Protein AF-A0A8H9UYM6-F1 (afdb_monomer_lite)

Organism: Clostridium perfringens (NCBI:txid1502)

Secondary structure (DSSP, 8-state):
-------SS-SS--TT-S--EEEHHHHHHHHHHHHHH-----SS--TTS-TTEETTEETTGGG--HHHHHTBTBTT-B-TTS----B-HHHHHHHH-SSPEEEEGGGSS----

Foldseek 3Di:
DDDQDDQPQCPLVQPVAFWDWDFPVLLVQQLVCCVPVVFQFAQDDPNGGHRQSPPSDRRSVVSDGLVSSPACDDQVRNDPRGSHVNDHSCVVCVVVVVGDGDGINNVSDDHDD

Radius of gyration: 13.92 Å; chains: 1; bounding box: 31×26×34 Å

Structure (mmCIF, N/CA/C/O backbone):
data_AF-A0A8H9UYM6-F1
#
_entry.id   AF-A0A8H9UYM6-F1
#
loop_
_atom_site.group_PDB
_atom_site.id
_atom_site.type_symbol
_atom_site.label_atom_id
_atom_site.label_alt_id
_atom_site.label_comp_id
_atom_site.label_asym_id
_atom_site.label_entity_id
_atom_site.label_seq_id
_atom_site.pdbx_PDB_ins_code
_atom_site.Cartn_x
_atom_site.Cartn_y
_atom_site.Cartn_z
_atom_site.occupancy
_atom_site.B_iso_or_equiv
_atom_site.auth_seq_id
_atom_site.auth_comp_id
_atom_site.auth_asym_id
_atom_site.auth_atom_id
_atom_site.pdbx_PDB_model_num
ATOM 1 N N . MET A 1 1 ? -8.531 -12.738 -15.577 1.00 46.50 1 MET A N 1
ATOM 2 C CA . MET A 1 1 ? -7.833 -12.272 -14.355 1.00 46.50 1 MET A CA 1
ATOM 3 C C . MET A 1 1 ? -6.839 -11.194 -14.750 1.00 46.50 1 MET A C 1
ATOM 5 O O . MET A 1 1 ? -6.152 -11.388 -15.740 1.00 46.50 1 MET A O 1
ATOM 9 N N . ASN A 1 2 ? -6.765 -10.077 -14.022 1.00 68.62 2 ASN A N 1
ATOM 10 C CA . ASN A 1 2 ? -5.723 -9.076 -14.263 1.00 68.62 2 ASN A CA 1
ATOM 11 C C . ASN A 1 2 ? -4.544 -9.408 -13.343 1.00 68.62 2 ASN A C 1
ATOM 13 O O . ASN A 1 2 ? -4.652 -9.289 -12.125 1.00 68.62 2 ASN A O 1
ATOM 17 N N . PHE A 1 3 ? -3.463 -9.913 -13.926 1.00 84.00 3 PHE A N 1
ATOM 18 C CA . PHE A 1 3 ? -2.267 -10.326 -13.202 1.00 84.00 3 PHE A CA 1
ATOM 19 C C . PHE A 1 3 ? -1.455 -9.100 -12.761 1.00 84.00 3 PHE A C 1
ATOM 21 O O . PHE A 1 3 ? -1.137 -8.244 -13.582 1.00 84.00 3 PHE A O 1
ATOM 28 N N . ILE A 1 4 ? -1.105 -9.029 -11.472 1.00 90.12 4 ILE A N 1
ATOM 29 C CA . ILE A 1 4 ? -0.094 -8.095 -10.960 1.00 90.12 4 ILE A CA 1
ATOM 30 C C . ILE A 1 4 ? 1.138 -8.925 -10.575 1.00 90.12 4 ILE A C 1
ATOM 32 O O . ILE A 1 4 ? 1.016 -9.789 -9.697 1.00 90.12 4 ILE A O 1
ATOM 36 N N . PRO A 1 5 ? 2.310 -8.692 -11.194 1.00 89.25 5 PRO A N 1
ATOM 37 C CA . PRO A 1 5 ? 3.533 -9.413 -10.865 1.00 89.25 5 PRO A CA 1
ATOM 38 C C . PRO A 1 5 ? 3.917 -9.264 -9.390 1.00 89.25 5 PRO A C 1
ATOM 40 O O . PRO A 1 5 ? 3.726 -8.212 -8.777 1.00 89.25 5 PRO A O 1
ATOM 43 N N . LYS A 1 6 ? 4.505 -10.315 -8.813 1.00 84.94 6 LYS A N 1
ATOM 44 C CA . LYS A 1 6 ? 5.090 -10.232 -7.470 1.00 84.94 6 LYS A CA 1
ATOM 45 C C . LYS A 1 6 ? 6.410 -9.457 -7.520 1.00 84.94 6 LYS A C 1
ATOM 47 O O . LYS A 1 6 ? 7.254 -9.708 -8.382 1.00 84.94 6 LYS A O 1
ATOM 52 N N . HIS A 1 7 ? 6.613 -8.574 -6.546 1.00 85.94 7 HIS A N 1
ATOM 53 C CA . HIS A 1 7 ? 7.897 -7.922 -6.289 1.00 85.94 7 HIS A CA 1
ATOM 54 C C . HIS A 1 7 ? 8.901 -8.956 -5.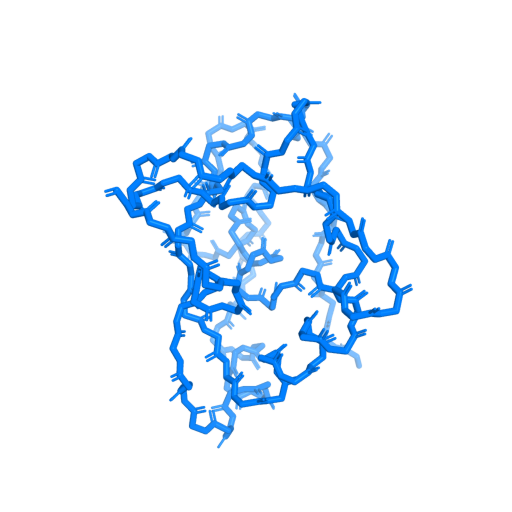773 1.00 85.94 7 HIS A C 1
ATOM 56 O O . HIS A 1 7 ? 8.763 -9.424 -4.646 1.00 85.94 7 HIS A O 1
ATOM 62 N N . LYS A 1 8 ? 9.889 -9.330 -6.590 1.00 82.25 8 LYS A N 1
ATOM 63 C CA . LYS A 1 8 ? 10.915 -10.324 -6.222 1.00 82.25 8 LYS A CA 1
ATOM 64 C C . LYS A 1 8 ? 12.167 -9.684 -5.620 1.00 82.25 8 LYS A C 1
ATOM 66 O O . LYS A 1 8 ? 12.819 -10.295 -4.785 1.00 82.25 8 LYS A O 1
ATOM 71 N N . ASN A 1 9 ? 12.454 -8.435 -5.984 1.00 83.44 9 ASN A N 1
ATOM 72 C CA . ASN A 1 9 ? 13.686 -7.741 -5.598 1.00 83.44 9 ASN A CA 1
ATOM 73 C C . ASN A 1 9 ? 13.481 -6.739 -4.446 1.00 83.44 9 ASN A C 1
ATOM 75 O O . ASN A 1 9 ? 14.404 -6.050 -4.023 1.00 83.44 9 ASN A O 1
ATOM 79 N N . CYS A 1 10 ? 12.255 -6.628 -3.926 1.00 80.00 10 CYS A N 1
ATOM 80 C CA . CYS A 1 10 ? 11.957 -5.784 -2.772 1.00 80.00 10 CYS A CA 1
ATOM 81 C C . CYS A 1 10 ? 12.275 -6.534 -1.468 1.00 80.00 10 CYS A C 1
ATOM 83 O O . CYS A 1 10 ? 11.456 -7.313 -0.985 1.00 80.00 10 CYS A O 1
ATOM 85 N N . LYS A 1 11 ? 13.448 -6.285 -0.876 1.00 81.62 11 LYS A N 1
ATOM 86 C CA . LYS A 1 11 ? 13.840 -6.821 0.441 1.00 81.62 11 LYS A CA 1
ATOM 87 C C . LYS A 1 11 ? 13.343 -5.908 1.566 1.00 81.62 11 LYS A C 1
ATOM 89 O O . LYS A 1 11 ? 14.135 -5.232 2.210 1.00 81.62 11 LYS A O 1
ATOM 94 N N . ASN A 1 12 ? 12.024 -5.813 1.747 1.00 79.69 12 ASN A N 1
ATOM 95 C CA . ASN A 1 12 ? 11.401 -4.944 2.760 1.00 79.69 12 ASN A CA 1
ATOM 96 C C . ASN A 1 12 ? 11.768 -3.444 2.649 1.00 79.69 12 ASN A C 1
ATOM 98 O O . ASN A 1 12 ? 11.665 -2.711 3.631 1.00 79.69 12 ASN A O 1
ATOM 102 N N . CYS A 1 13 ? 12.132 -2.947 1.456 1.00 86.25 13 CYS A N 1
ATOM 103 C CA . CYS A 1 13 ? 12.683 -1.590 1.307 1.00 86.25 13 CYS A CA 1
ATOM 104 C C . CYS A 1 13 ? 11.736 -0.471 1.767 1.00 86.25 13 CYS A C 1
ATOM 106 O O . CYS A 1 13 ? 12.192 0.561 2.235 1.00 86.25 13 CYS A O 1
ATOM 108 N N . GLY A 1 14 ? 10.418 -0.646 1.615 1.00 87.12 14 GLY A N 1
ATOM 109 C CA . GLY A 1 14 ? 9.427 0.357 2.013 1.00 87.12 14 GLY A CA 1
ATOM 110 C C . GLY A 1 14 ? 9.450 1.669 1.217 1.00 87.12 14 GLY A C 1
ATOM 111 O O . GLY A 1 14 ? 8.622 2.525 1.491 1.00 87.12 14 GLY A O 1
ATOM 112 N N . GLY A 1 15 ? 10.315 1.829 0.208 1.00 88.06 15 GLY A N 1
ATOM 113 C CA . GLY A 1 15 ? 10.465 3.096 -0.527 1.00 88.06 15 GLY A CA 1
ATOM 114 C C . GLY A 1 15 ? 9.213 3.569 -1.281 1.00 88.06 15 GLY A C 1
ATOM 115 O O . GLY A 1 15 ? 9.114 4.735 -1.629 1.00 88.06 15 GLY A O 1
ATOM 116 N N . CYS A 1 16 ? 8.237 2.685 -1.515 1.00 88.88 16 CYS A N 1
ATOM 117 C CA . CYS A 1 16 ? 6.930 3.039 -2.083 1.00 88.88 16 CYS A CA 1
ATOM 118 C C . CYS A 1 16 ? 5.799 3.104 -1.035 1.00 88.88 16 CYS A C 1
ATOM 120 O O . CYS A 1 16 ? 4.626 3.190 -1.397 1.00 88.88 16 CYS A O 1
ATOM 122 N N . CYS A 1 17 ? 6.108 2.974 0.259 1.00 90.44 17 CYS A N 1
ATOM 123 C CA . CYS A 1 17 ? 5.125 2.934 1.340 1.00 90.44 17 CYS A CA 1
ATOM 124 C C . CYS A 1 17 ? 4.785 4.341 1.842 1.00 90.44 17 CYS A C 1
ATOM 126 O O . CYS A 1 17 ? 5.202 4.730 2.930 1.00 90.44 17 CYS A O 1
ATOM 128 N N . GLY A 1 18 ? 3.971 5.060 1.075 1.00 91.25 18 GLY A N 1
ATOM 129 C CA . GLY A 1 18 ? 3.413 6.353 1.472 1.00 91.25 18 GLY A CA 1
ATOM 130 C C . GLY A 1 18 ? 1.891 6.338 1.629 1.00 91.25 18 GLY A C 1
ATOM 131 O O . GLY A 1 18 ? 1.260 5.277 1.504 1.00 91.25 18 GLY A O 1
ATOM 132 N N . PRO A 1 19 ? 1.280 7.506 1.887 1.00 91.44 19 PRO A N 1
ATOM 133 C CA . PRO A 1 19 ? -0.155 7.670 1.759 1.00 91.44 19 PRO A CA 1
ATOM 134 C C . PRO A 1 19 ? -0.548 7.419 0.301 1.00 91.44 19 PRO A C 1
ATOM 136 O O . PRO A 1 19 ? -0.003 8.020 -0.621 1.00 91.44 19 PRO A O 1
ATOM 139 N N . VAL A 1 20 ? -1.492 6.507 0.078 1.00 94.56 20 VAL A N 1
ATOM 140 C CA . VAL A 1 20 ? -2.016 6.227 -1.262 1.00 94.56 20 VAL A CA 1
ATOM 141 C C . VAL A 1 20 ? -3.520 6.466 -1.298 1.00 94.56 20 VAL A C 1
ATOM 143 O O . VAL A 1 20 ? -4.197 6.110 -0.327 1.00 94.56 20 VAL A O 1
ATOM 146 N N . PRO A 1 21 ? -4.058 7.017 -2.400 1.00 94.38 21 PRO A N 1
ATOM 147 C CA . PRO A 1 21 ? -5.491 7.053 -2.631 1.00 94.38 21 PRO A CA 1
ATOM 148 C C . PRO A 1 21 ? -6.091 5.649 -2.622 1.00 94.38 21 PRO A C 1
ATOM 150 O O . PRO A 1 21 ? -5.553 4.723 -3.234 1.00 94.38 21 PRO A O 1
ATOM 153 N N . ILE A 1 22 ? -7.228 5.512 -1.952 1.00 95.25 22 ILE A N 1
ATOM 154 C CA . ILE A 1 22 ? -8.022 4.289 -1.893 1.00 95.25 22 ILE A CA 1
ATOM 155 C C . ILE A 1 22 ? -9.479 4.596 -2.221 1.00 95.25 22 ILE A C 1
ATOM 157 O O . ILE A 1 22 ? -10.016 5.661 -1.895 1.00 95.25 22 ILE A O 1
ATOM 161 N N . ASN A 1 23 ? -10.137 3.663 -2.900 1.00 93.44 23 ASN A N 1
ATOM 162 C CA . ASN A 1 23 ? -11.565 3.786 -3.186 1.00 93.44 23 ASN A CA 1
ATOM 163 C C . ASN A 1 23 ? -12.430 3.303 -2.008 1.00 93.44 23 ASN A C 1
ATOM 165 O O . ASN A 1 23 ? -11.934 2.728 -1.039 1.00 93.44 23 ASN A O 1
ATOM 169 N N . GLN A 1 24 ? -13.743 3.524 -2.097 1.00 93.19 24 GLN A N 1
ATOM 170 C CA . GLN A 1 24 ? -14.697 3.139 -1.049 1.00 93.19 24 GLN A CA 1
ATOM 171 C C . GLN A 1 24 ? -14.654 1.640 -0.684 1.00 93.19 24 GLN A C 1
ATOM 173 O O . GLN A 1 24 ? -14.807 1.285 0.485 1.00 93.19 24 GLN A O 1
ATOM 178 N N . VAL A 1 25 ? -14.444 0.758 -1.668 1.00 93.25 25 VAL A N 1
ATOM 179 C CA . VAL A 1 25 ? -14.392 -0.699 -1.456 1.00 93.25 25 VAL A CA 1
ATOM 180 C C . VAL A 1 25 ? -13.110 -1.087 -0.725 1.00 93.25 25 VAL A C 1
ATOM 182 O O . VAL A 1 25 ? -13.153 -1.860 0.233 1.00 93.25 25 VAL A O 1
ATOM 185 N N . GLU A 1 26 ? -11.974 -0.523 -1.133 1.00 95.56 26 GLU A N 1
ATOM 186 C CA . GLU A 1 26 ? -10.684 -0.721 -0.470 1.00 95.56 26 GLU A CA 1
ATOM 187 C C . GLU A 1 26 ? -10.707 -0.177 0.959 1.00 95.56 26 GLU A C 1
ATOM 189 O O . GLU A 1 26 ? -10.285 -0.884 1.869 1.00 95.56 26 GLU A O 1
ATOM 194 N N . TYR A 1 27 ? -11.279 1.013 1.176 1.00 95.69 27 TYR A N 1
ATOM 195 C CA . TYR A 1 27 ? -11.455 1.588 2.511 1.00 95.69 27 TYR A CA 1
ATOM 196 C C . TYR A 1 27 ? -12.204 0.626 3.433 1.00 95.69 27 TYR A C 1
ATOM 198 O O . TYR A 1 27 ? -11.684 0.259 4.483 1.00 95.69 27 TYR A O 1
ATOM 206 N N . LYS A 1 28 ? -13.384 0.147 3.015 1.00 95.38 28 LYS A N 1
ATOM 207 C CA . LYS A 1 28 ? -14.188 -0.789 3.817 1.00 95.38 28 LYS A CA 1
ATOM 208 C C . LYS A 1 28 ? -13.467 -2.120 4.047 1.00 95.38 28 LYS A C 1
ATOM 210 O O . LYS A 1 28 ? -13.523 -2.669 5.140 1.00 95.38 28 LYS A O 1
ATOM 215 N N . THR A 1 29 ? -12.763 -2.627 3.035 1.00 96.75 29 THR A N 1
ATOM 216 C CA . THR A 1 29 ? -11.995 -3.879 3.143 1.00 96.75 29 THR A CA 1
ATOM 217 C C . THR A 1 29 ? -10.877 -3.758 4.177 1.00 96.75 29 THR A C 1
ATOM 219 O O . THR A 1 29 ? -10.710 -4.646 5.011 1.00 96.75 29 THR A O 1
ATOM 222 N N . ILE A 1 30 ? -10.120 -2.659 4.143 1.00 97.44 30 ILE A N 1
ATOM 223 C CA . ILE A 1 30 ? -9.021 -2.421 5.082 1.00 97.44 30 ILE A CA 1
ATOM 224 C C . ILE A 1 30 ? -9.578 -2.146 6.477 1.00 97.44 30 ILE A C 1
ATOM 226 O O . ILE A 1 30 ? -9.068 -2.720 7.432 1.00 97.44 30 ILE A O 1
ATOM 230 N N . GLN A 1 31 ? -10.640 -1.346 6.596 1.00 96.69 31 GLN A N 1
ATOM 231 C CA . GLN A 1 31 ? -11.304 -1.071 7.871 1.00 96.69 31 GLN A CA 1
ATOM 232 C C . GLN A 1 31 ? -11.768 -2.367 8.545 1.00 96.69 31 GLN A C 1
ATOM 234 O O . GLN A 1 31 ? -11.333 -2.658 9.654 1.00 96.69 31 GLN A O 1
ATOM 239 N N . ASN A 1 32 ? -12.516 -3.216 7.833 1.00 97.94 32 ASN A N 1
ATOM 240 C CA . ASN A 1 32 ? -12.947 -4.516 8.351 1.00 97.94 32 ASN A CA 1
ATOM 241 C C . ASN A 1 32 ? -11.757 -5.397 8.769 1.00 97.94 32 ASN A C 1
ATOM 243 O O . ASN A 1 32 ? -11.795 -6.055 9.807 1.00 97.94 32 ASN A O 1
ATOM 247 N N . TYR A 1 33 ? -10.683 -5.420 7.970 1.00 98.25 33 TYR A N 1
ATOM 248 C CA . TYR A 1 33 ? -9.481 -6.177 8.316 1.00 98.25 33 TYR A CA 1
ATOM 249 C C . TYR A 1 33 ? -8.833 -5.653 9.600 1.00 98.25 33 TYR A C 1
ATOM 251 O O . TYR A 1 33 ? -8.436 -6.458 10.443 1.00 98.25 33 TYR A O 1
ATOM 259 N N . VAL A 1 34 ? -8.732 -4.331 9.753 1.00 96.75 34 VAL A N 1
ATOM 260 C CA . VAL A 1 34 ? -8.188 -3.679 10.949 1.00 96.75 34 VAL A CA 1
ATOM 261 C C . VAL A 1 34 ? -9.049 -3.990 12.168 1.00 96.75 34 VAL A C 1
ATOM 263 O O . VAL A 1 34 ? -8.507 -4.366 13.207 1.00 96.75 34 VAL A O 1
ATOM 266 N N . ASP A 1 35 ? -10.370 -3.912 12.031 1.00 96.06 35 ASP A N 1
ATOM 267 C CA . ASP A 1 35 ? -11.311 -4.160 13.118 1.00 96.06 35 ASP A CA 1
ATOM 268 C C . ASP A 1 35 ? -11.239 -5.598 13.633 1.00 96.06 35 ASP A C 1
ATOM 270 O O . ASP A 1 35 ? -11.252 -5.797 14.847 1.00 96.06 35 ASP A O 1
ATOM 274 N N . ILE A 1 36 ? -11.097 -6.575 12.734 1.00 97.75 36 ILE A N 1
ATOM 275 C CA . ILE A 1 36 ? -11.046 -8.003 13.075 1.00 97.75 36 ILE A CA 1
ATOM 276 C C . ILE A 1 36 ? -9.654 -8.424 13.560 1.00 97.75 36 ILE A C 1
ATOM 278 O O . ILE A 1 36 ? -9.531 -9.119 14.562 1.00 97.75 36 ILE A O 1
ATOM 282 N N . ASN A 1 37 ? -8.596 -8.029 12.847 1.00 97.69 37 ASN A N 1
ATOM 283 C CA . ASN A 1 37 ? -7.255 -8.593 13.050 1.00 97.69 37 ASN A CA 1
ATOM 284 C C . ASN A 1 37 ? -6.371 -7.742 13.965 1.00 97.69 37 ASN A C 1
ATOM 286 O O . ASN A 1 37 ? -5.281 -8.186 14.318 1.00 97.69 37 ASN A O 1
ATOM 290 N N . LYS A 1 38 ? -6.796 -6.515 14.299 1.00 95.94 38 LYS A N 1
ATOM 291 C CA . LYS A 1 38 ? -6.051 -5.562 15.138 1.00 95.94 38 LYS A CA 1
ATOM 292 C C . LYS A 1 38 ? -4.551 -5.479 14.768 1.00 95.94 38 LYS A C 1
ATOM 294 O O . LYS A 1 38 ? -3.693 -5.642 15.636 1.00 95.94 38 LYS A O 1
ATOM 299 N N . PRO A 1 39 ? -4.202 -5.262 13.481 1.00 96.38 39 PRO A N 1
ATOM 300 C CA . PRO A 1 39 ? -2.809 -5.202 13.052 1.00 96.38 39 PRO A CA 1
ATOM 301 C C . PRO A 1 39 ? -2.084 -4.041 13.740 1.00 96.38 39 PRO A C 1
ATOM 303 O O . PRO A 1 39 ? -2.689 -3.013 14.038 1.00 96.38 39 PRO A O 1
ATOM 306 N N . LYS A 1 40 ? -0.766 -4.164 13.932 1.00 95.31 40 LYS A N 1
ATOM 307 C CA . LYS A 1 40 ? 0.057 -3.043 14.408 1.00 95.31 40 LYS A CA 1
ATOM 308 C C . LYS A 1 40 ? 0.023 -1.882 13.409 1.00 95.31 40 LYS A C 1
ATOM 310 O O . LYS A 1 40 ? 0.018 -2.097 12.196 1.00 95.31 40 LYS A O 1
ATOM 315 N N . TYR A 1 41 ? 0.078 -0.657 13.908 1.00 93.81 41 TYR A N 1
ATOM 316 C CA . TYR A 1 41 ? 0.249 0.553 13.107 1.00 93.81 41 TYR A CA 1
ATOM 317 C C . TYR A 1 41 ? 1.028 1.594 13.910 1.00 93.81 41 TYR A C 1
ATOM 319 O O . TYR A 1 41 ? 0.980 1.609 15.142 1.00 93.81 41 TYR A O 1
ATOM 327 N N . ASN A 1 42 ? 1.737 2.475 13.214 1.00 90.88 42 ASN A N 1
ATOM 328 C CA . ASN A 1 42 ? 2.437 3.589 13.837 1.00 90.88 42 ASN A CA 1
ATOM 329 C C . ASN A 1 42 ? 1.421 4.681 14.188 1.00 90.88 42 ASN A C 1
ATOM 331 O O . ASN A 1 42 ? 0.710 5.176 13.313 1.00 90.88 42 ASN A O 1
ATOM 335 N N . LYS A 1 43 ? 1.343 5.044 15.474 1.00 84.00 43 LYS A N 1
ATOM 336 C CA . LYS A 1 43 ? 0.458 6.120 15.956 1.00 84.00 43 LYS A CA 1
ATOM 337 C C . LYS A 1 43 ? 1.001 7.511 15.641 1.00 84.00 43 LYS A C 1
ATOM 339 O O . LYS A 1 43 ? 0.211 8.407 15.400 1.00 84.00 43 LYS A O 1
ATOM 344 N N . LYS A 1 44 ? 2.330 7.653 15.645 1.00 81.69 44 LYS A N 1
ATOM 345 C CA . LYS A 1 44 ? 3.062 8.886 15.347 1.00 81.69 44 LYS A CA 1
ATOM 346 C C . LYS A 1 44 ? 3.997 8.610 14.182 1.00 81.69 44 LYS A C 1
ATOM 348 O O . LYS A 1 44 ? 4.911 7.797 14.295 1.00 81.69 44 LYS A O 1
ATOM 353 N N . THR A 1 45 ? 3.701 9.205 13.043 1.00 78.56 45 THR A N 1
ATOM 354 C CA . THR A 1 45 ? 4.456 9.050 11.801 1.00 78.56 45 THR A CA 1
ATOM 355 C C . THR A 1 45 ? 4.167 10.272 10.960 1.00 78.56 45 THR A C 1
ATOM 357 O O . THR A 1 45 ? 3.026 10.730 10.929 1.00 78.56 45 THR A O 1
ATOM 360 N N . ASP A 1 46 ? 5.183 10.757 10.255 1.00 86.31 46 ASP A N 1
ATOM 361 C CA . ASP A 1 46 ? 4.999 11.792 9.248 1.00 86.31 46 ASP A CA 1
ATOM 362 C C . ASP A 1 46 ? 3.904 11.382 8.244 1.00 86.31 46 ASP A C 1
ATOM 364 O O . ASP A 1 46 ? 3.731 10.193 7.939 1.00 86.31 46 ASP A O 1
ATOM 368 N N . PHE A 1 47 ? 3.154 12.364 7.737 1.00 85.56 47 PHE A N 1
ATOM 369 C CA . PHE A 1 47 ? 2.037 12.136 6.819 1.00 85.56 47 PHE A CA 1
ATOM 370 C C . PHE A 1 47 ? 2.462 11.382 5.549 1.00 85.56 47 PHE A C 1
ATOM 372 O O . PHE A 1 47 ? 1.680 10.582 5.023 1.00 85.56 47 PHE A O 1
ATOM 379 N N . MET A 1 48 ? 3.706 11.570 5.092 1.00 90.44 48 MET A N 1
ATOM 380 C CA . MET A 1 48 ? 4.263 10.923 3.903 1.00 90.44 48 MET A CA 1
ATOM 381 C C . MET A 1 48 ? 4.626 9.454 4.125 1.00 90.44 48 MET A C 1
ATOM 383 O O . MET A 1 48 ? 4.900 8.744 3.157 1.00 90.44 48 MET A O 1
ATOM 387 N N . THR A 1 49 ? 4.580 8.962 5.363 1.00 89.88 49 THR A N 1
ATOM 388 C CA . THR A 1 49 ? 4.859 7.562 5.690 1.00 89.88 49 THR A CA 1
ATOM 389 C C . THR A 1 49 ? 3.564 6.791 5.941 1.00 89.88 49 THR A C 1
ATOM 391 O O . THR A 1 49 ? 2.641 7.240 6.622 1.00 89.88 49 THR A O 1
ATOM 394 N N . CYS A 1 50 ? 3.457 5.590 5.369 1.00 94.00 50 CYS A N 1
ATOM 395 C CA . CYS A 1 50 ? 2.293 4.733 5.588 1.00 94.00 50 CYS A CA 1
ATOM 396 C C . CYS A 1 50 ? 2.241 4.215 7.038 1.00 94.00 50 CYS A C 1
ATOM 398 O O . CYS A 1 50 ? 3.155 3.522 7.488 1.00 94.00 50 CYS A O 1
ATOM 400 N N . LYS A 1 51 ? 1.126 4.442 7.745 1.00 93.25 51 LYS A N 1
ATOM 401 C CA . LYS A 1 51 ? 0.938 4.016 9.151 1.00 93.25 51 LYS A CA 1
ATOM 402 C C . LYS A 1 51 ? 1.022 2.503 9.349 1.00 93.25 51 LYS A C 1
ATOM 404 O O . LYS A 1 51 ? 1.400 2.033 10.417 1.00 93.25 51 LYS A O 1
ATOM 409 N N . PHE A 1 52 ? 0.703 1.728 8.318 1.00 95.19 52 PHE A N 1
ATOM 410 C CA . PHE A 1 52 ? 0.761 0.266 8.353 1.00 95.19 52 PHE A CA 1
ATOM 411 C C . PHE A 1 52 ? 2.161 -0.305 8.096 1.00 95.19 52 PHE A C 1
ATOM 413 O O . PHE A 1 52 ? 2.324 -1.524 8.016 1.00 95.19 52 PHE A O 1
ATOM 420 N N . ARG A 1 53 ? 3.176 0.548 7.920 1.00 93.69 53 ARG A N 1
ATOM 421 C CA . ARG A 1 53 ? 4.563 0.139 7.709 1.00 93.69 53 ARG A CA 1
ATOM 422 C C . ARG A 1 53 ? 5.280 0.031 9.061 1.00 93.69 53 ARG A C 1
ATOM 424 O O . ARG A 1 53 ? 5.911 0.977 9.514 1.00 93.69 53 ARG A O 1
ATOM 431 N N . VAL A 1 54 ? 5.199 -1.136 9.690 1.00 92.25 54 VAL A N 1
ATOM 432 C CA . VAL A 1 54 ? 5.714 -1.413 11.044 1.00 92.25 54 VAL A CA 1
ATOM 433 C C . VAL A 1 54 ? 6.825 -2.460 10.967 1.00 92.25 54 VAL A C 1
ATOM 435 O O . VAL A 1 54 ? 6.684 -3.427 10.223 1.00 92.25 54 VAL A O 1
ATOM 438 N N . ASP A 1 55 ? 7.927 -2.273 11.698 1.00 90.81 55 ASP A N 1
ATOM 439 C CA . ASP A 1 55 ? 9.022 -3.254 11.841 1.00 90.81 55 ASP A CA 1
ATOM 440 C C . ASP A 1 55 ? 9.500 -3.861 10.507 1.00 90.81 55 ASP A C 1
ATOM 442 O O . ASP A 1 55 ? 9.532 -5.073 10.309 1.00 90.81 55 ASP A O 1
ATOM 446 N N . GLY A 1 56 ? 9.806 -3.031 9.511 1.00 88.62 56 GLY A N 1
ATOM 447 C CA . GLY A 1 56 ? 10.236 -3.571 8.207 1.00 88.62 56 GLY A CA 1
ATOM 448 C C . GLY A 1 56 ? 9.103 -4.093 7.289 1.00 88.62 56 GLY A C 1
ATOM 449 O O . GLY A 1 56 ? 9.339 -4.296 6.101 1.00 88.62 56 GLY A O 1
ATOM 450 N N . CYS A 1 57 ? 7.860 -4.215 7.765 1.00 90.75 57 CYS A N 1
ATOM 451 C CA . CYS A 1 57 ? 6.786 -4.915 7.054 1.00 90.75 57 CYS A CA 1
ATOM 452 C C . CYS A 1 57 ? 5.486 -4.104 6.917 1.00 90.75 57 CYS A C 1
ATOM 454 O O . CYS A 1 57 ? 5.258 -3.115 7.607 1.00 90.75 57 CYS A O 1
ATOM 456 N N . CYS A 1 58 ? 4.602 -4.531 6.009 1.00 93.81 58 CYS A N 1
ATOM 457 C CA . CYS A 1 58 ? 3.234 -4.014 5.923 1.00 93.81 58 CYS A CA 1
ATOM 458 C C . CYS A 1 58 ? 2.307 -4.880 6.784 1.00 93.81 58 CYS A C 1
ATOM 460 O O . CYS A 1 58 ? 2.069 -6.043 6.456 1.00 93.81 58 CYS A O 1
ATOM 462 N N . SER A 1 59 ? 1.746 -4.318 7.850 1.00 95.88 59 SER A N 1
ATOM 463 C CA . SER A 1 59 ? 0.893 -5.049 8.797 1.00 95.88 59 SER A CA 1
ATOM 464 C C . SER A 1 59 ? -0.471 -5.462 8.223 1.00 95.88 59 SER A C 1
ATOM 466 O O . SER A 1 59 ? -1.125 -6.358 8.755 1.00 95.88 59 SER A O 1
ATOM 468 N N . ILE A 1 60 ? -0.874 -4.872 7.092 1.00 96.75 60 ILE A N 1
ATOM 469 C CA . ILE A 1 60 ? -2.106 -5.195 6.352 1.00 96.75 60 ILE A CA 1
ATOM 470 C C . ILE A 1 60 ? -1.829 -5.785 4.963 1.00 96.75 60 ILE A C 1
ATOM 472 O O . ILE A 1 60 ? -2.654 -5.665 4.059 1.00 96.75 60 ILE A O 1
ATOM 476 N N . TYR A 1 61 ? -0.672 -6.427 4.756 1.00 94.00 61 TYR A N 1
ATOM 477 C CA . TYR A 1 61 ? -0.220 -6.885 3.432 1.00 94.00 61 TYR A CA 1
ATOM 478 C C . TYR A 1 61 ? -1.282 -7.671 2.640 1.00 94.00 61 TYR A C 1
ATOM 480 O O . TYR A 1 61 ? -1.414 -7.482 1.428 1.00 94.00 61 TYR A O 1
ATOM 488 N N . LYS A 1 62 ? -2.079 -8.508 3.325 1.00 95.50 62 LYS A N 1
ATOM 489 C CA . LYS A 1 62 ? -3.166 -9.314 2.735 1.00 95.50 62 LYS A CA 1
ATOM 490 C C . LYS A 1 62 ? -4.235 -8.465 2.036 1.00 95.50 62 LYS A C 1
ATOM 492 O O . LYS A 1 62 ? -4.741 -8.864 0.992 1.00 95.50 62 LYS A O 1
ATOM 497 N N . VAL A 1 63 ? -4.536 -7.287 2.579 1.00 96.69 63 VAL A N 1
ATOM 498 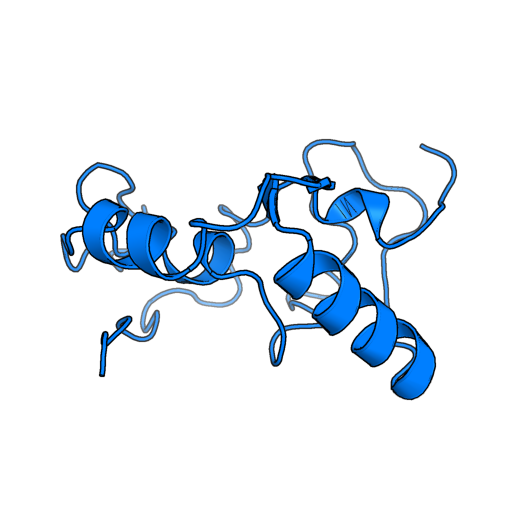C CA . VAL A 1 63 ? -5.569 -6.363 2.082 1.00 96.69 63 VAL A CA 1
ATOM 499 C C . VAL A 1 63 ? -4.977 -5.063 1.534 1.00 96.69 63 VAL A C 1
ATOM 501 O O . VAL A 1 63 ? -5.679 -4.064 1.412 1.00 96.69 63 VAL A O 1
ATOM 504 N N . ARG A 1 64 ? -3.682 -5.059 1.181 1.00 94.50 64 ARG A N 1
ATOM 505 C CA . ARG A 1 64 ? -3.023 -3.866 0.634 1.00 94.50 64 ARG A CA 1
ATOM 506 C C . ARG A 1 64 ? -3.781 -3.334 -0.600 1.00 94.50 64 ARG A C 1
ATOM 508 O O . ARG A 1 64 ? -4.186 -4.154 -1.439 1.00 94.50 64 ARG A O 1
ATOM 515 N N . PRO A 1 65 ? -3.930 -2.004 -0.748 1.00 94.62 65 PRO A N 1
ATOM 516 C CA . PRO A 1 65 ? -4.612 -1.404 -1.890 1.00 94.62 65 PRO A CA 1
ATOM 517 C C . PRO A 1 65 ? -4.041 -1.840 -3.236 1.00 94.62 65 PRO A C 1
ATOM 519 O O . PRO A 1 65 ? -2.866 -2.202 -3.357 1.00 94.62 65 PRO A O 1
ATOM 522 N N . THR A 1 66 ? -4.861 -1.736 -4.272 1.00 93.75 66 THR A N 1
ATOM 523 C CA . THR A 1 66 ? -4.488 -1.994 -5.664 1.00 93.75 66 THR A CA 1
ATOM 524 C C . THR A 1 66 ? -3.307 -1.124 -6.069 1.00 93.75 66 THR A C 1
ATOM 526 O O . THR A 1 66 ? -2.320 -1.646 -6.581 1.00 93.75 66 THR A O 1
ATOM 529 N N . LEU A 1 67 ? -3.337 0.171 -5.741 1.00 93.12 67 LEU A N 1
ATOM 530 C CA . LEU A 1 67 ? -2.240 1.086 -6.051 1.00 93.12 67 LEU A CA 1
ATOM 531 C C . LEU A 1 67 ? -0.920 0.672 -5.369 1.00 93.12 67 LEU A C 1
ATOM 533 O O . LEU A 1 67 ? 0.119 0.645 -6.024 1.00 93.12 67 LEU A O 1
ATOM 537 N N . CYS A 1 68 ? -0.957 0.207 -4.111 1.00 93.38 68 CYS A N 1
ATOM 538 C CA . CYS A 1 68 ? 0.221 -0.365 -3.438 1.00 93.38 68 CYS A CA 1
ATOM 539 C C . CYS A 1 68 ? 0.806 -1.582 -4.173 1.00 93.38 68 CYS A C 1
ATOM 541 O O . CYS A 1 68 ? 2.011 -1.814 -4.114 1.00 93.38 68 CYS A O 1
ATOM 543 N N . LYS A 1 69 ? -0.030 -2.386 -4.844 1.00 92.38 69 LYS A N 1
ATOM 544 C CA . LYS A 1 69 ? 0.416 -3.545 -5.638 1.00 92.38 69 LYS A CA 1
ATOM 545 C C . LYS A 1 69 ? 1.047 -3.122 -6.969 1.00 92.38 69 LYS A C 1
ATOM 547 O O . LYS A 1 69 ? 1.862 -3.868 -7.497 1.00 92.38 69 LYS A O 1
ATOM 552 N N . LEU A 1 70 ? 0.674 -1.956 -7.496 1.00 93.12 70 LEU A N 1
ATOM 553 C CA . LEU A 1 70 ? 1.088 -1.454 -8.810 1.00 93.12 70 LEU A CA 1
ATOM 554 C C . LEU A 1 70 ? 2.409 -0.677 -8.796 1.00 93.12 70 LEU A C 1
ATOM 556 O O . LEU A 1 70 ? 3.085 -0.623 -9.829 1.00 93.12 70 LEU A O 1
ATOM 560 N N . PHE A 1 71 ? 2.797 -0.106 -7.650 1.00 92.12 71 PHE A N 1
ATOM 561 C CA . PHE A 1 71 ? 4.102 0.539 -7.499 1.00 92.12 71 PHE A CA 1
ATOM 562 C C . PHE A 1 71 ? 5.229 -0.396 -7.915 1.00 92.12 71 PHE A C 1
ATOM 564 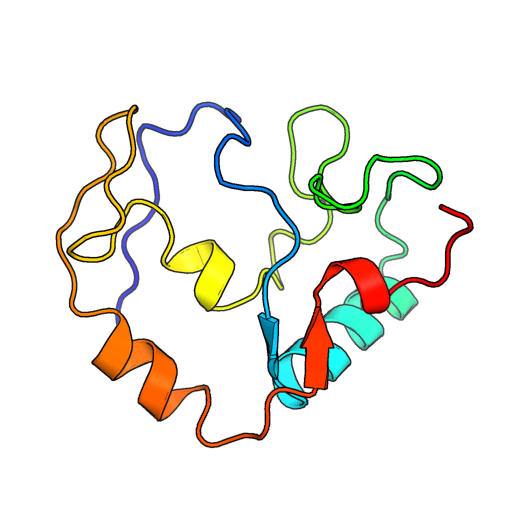O O . PHE A 1 71 ? 5.248 -1.566 -7.543 1.00 92.12 71 PHE A O 1
ATOM 571 N N . GLY A 1 72 ? 6.190 0.115 -8.672 1.00 91.06 72 GLY A N 1
ATOM 572 C CA . GLY A 1 72 ? 7.371 -0.639 -9.057 1.00 91.06 72 GLY A CA 1
ATOM 573 C C . GLY A 1 72 ? 7.181 -1.593 -10.230 1.00 91.06 72 GLY A C 1
ATOM 574 O O . GLY A 1 72 ? 8.193 -1.998 -10.781 1.00 91.06 72 GLY A O 1
ATOM 575 N N . VAL A 1 73 ? 5.947 -1.942 -10.618 1.00 92.69 73 VAL A N 1
ATOM 576 C CA . VAL A 1 73 ? 5.665 -2.877 -11.729 1.00 92.69 73 VAL A CA 1
ATOM 577 C C . VAL A 1 73 ? 4.961 -2.214 -12.916 1.00 92.69 73 VAL A C 1
ATOM 579 O O . VAL A 1 73 ? 4.898 -2.806 -13.991 1.00 92.69 73 VAL A O 1
ATOM 582 N N . THR A 1 74 ? 4.444 -0.997 -12.730 1.00 93.50 74 THR A N 1
ATOM 583 C CA . THR A 1 74 ? 3.691 -0.226 -13.731 1.00 93.50 74 THR A CA 1
ATOM 584 C C . THR A 1 74 ? 4.617 0.632 -14.588 1.00 93.50 74 THR A C 1
ATOM 586 O O . THR A 1 74 ? 5.571 1.218 -14.074 1.00 93.50 74 THR A O 1
ATOM 589 N N . LYS A 1 75 ? 4.318 0.756 -15.888 1.00 92.56 75 LYS A N 1
ATOM 590 C CA . LYS A 1 75 ? 5.028 1.663 -16.802 1.00 92.56 75 LYS A CA 1
ATOM 591 C C . LYS A 1 75 ? 5.020 3.095 -16.244 1.00 92.56 75 LYS A C 1
ATOM 593 O O . LYS A 1 75 ? 3.958 3.636 -15.957 1.00 92.56 75 LYS A O 1
ATOM 598 N N . GLY A 1 76 ? 6.202 3.693 -16.083 1.00 89.62 76 GLY A N 1
ATOM 599 C CA . GLY A 1 76 ? 6.366 5.036 -15.504 1.00 89.62 76 GLY A CA 1
ATOM 600 C C . GLY A 1 76 ? 6.459 5.081 -13.971 1.00 89.62 76 GLY A C 1
ATOM 601 O O . GLY A 1 76 ? 6.728 6.138 -13.416 1.00 89.62 76 GLY A O 1
ATOM 602 N N . MET A 1 77 ? 6.307 3.947 -13.278 1.00 89.62 77 MET A N 1
ATOM 603 C CA . MET A 1 77 ? 6.481 3.818 -11.824 1.00 89.62 77 MET A CA 1
ATOM 604 C C . MET A 1 77 ? 7.620 2.841 -11.510 1.00 89.62 77 MET A C 1
ATOM 606 O O . MET A 1 77 ? 7.418 1.833 -10.828 1.00 89.62 77 MET A O 1
ATOM 610 N N . ASN A 1 78 ? 8.806 3.106 -12.058 1.00 87.81 78 ASN A N 1
ATOM 611 C CA . ASN A 1 78 ? 9.950 2.199 -11.972 1.00 87.81 78 ASN A CA 1
ATOM 612 C C . ASN A 1 78 ? 10.416 1.992 -10.526 1.00 87.81 78 ASN A C 1
ATOM 614 O O . ASN A 1 78 ? 10.492 2.929 -9.733 1.00 87.81 78 ASN A O 1
ATOM 618 N N . CYS A 1 79 ? 10.759 0.750 -10.184 1.00 90.25 79 CYS A N 1
ATOM 619 C CA . CYS A 1 79 ? 11.340 0.440 -8.884 1.00 90.25 79 CYS A CA 1
ATOM 620 C C . CYS A 1 79 ? 12.868 0.579 -8.952 1.00 90.25 79 CYS A C 1
ATOM 622 O O . CYS A 1 79 ? 13.471 -0.109 -9.779 1.00 90.25 79 CYS A O 1
ATOM 624 N N . PRO A 1 80 ? 13.513 1.338 -8.045 1.00 89.06 80 PRO A N 1
ATOM 625 C CA . PRO A 1 80 ? 14.976 1.437 -8.007 1.00 89.06 80 PRO A CA 1
ATOM 626 C C . PRO A 1 80 ? 15.651 0.090 -7.706 1.00 89.06 80 PRO A C 1
ATOM 628 O O . PRO A 1 80 ? 16.804 -0.118 -8.054 1.00 89.06 80 PRO A O 1
ATOM 631 N N . ASN A 1 81 ? 14.910 -0.862 -7.127 1.00 88.69 81 ASN A N 1
ATOM 632 C CA . ASN A 1 81 ? 15.391 -2.213 -6.837 1.00 88.69 81 ASN A CA 1
ATOM 633 C C . ASN A 1 81 ? 15.137 -3.210 -7.987 1.00 88.69 81 ASN A C 1
ATOM 635 O O . ASN A 1 81 ? 15.208 -4.413 -7.769 1.00 88.69 81 ASN A O 1
ATOM 639 N N . GLY A 1 82 ? 14.755 -2.761 -9.189 1.00 84.38 82 GLY A N 1
ATOM 640 C CA . GLY A 1 82 ? 14.637 -3.640 -10.361 1.00 84.38 82 GLY A CA 1
ATOM 641 C C . GLY A 1 82 ? 13.395 -4.541 -10.386 1.00 84.38 82 GLY A C 1
ATOM 642 O O . GLY A 1 82 ? 13.479 -5.693 -10.794 1.00 84.38 82 GLY A O 1
ATOM 643 N N . ASN A 1 83 ? 12.234 -4.049 -9.937 1.00 80.69 83 ASN A N 1
ATOM 644 C CA . ASN A 1 83 ? 10.939 -4.748 -10.070 1.00 80.69 83 ASN A CA 1
ATOM 645 C C . ASN A 1 83 ? 10.124 -4.314 -11.314 1.00 80.69 83 ASN A C 1
ATOM 647 O O . ASN A 1 83 ? 8.934 -4.607 -11.378 1.00 80.69 83 ASN A O 1
ATOM 651 N N . SER A 1 84 ? 10.718 -3.612 -12.284 1.00 82.69 84 SER A N 1
ATOM 652 C CA . SER A 1 84 ? 9.992 -2.941 -13.376 1.00 82.69 84 SER A CA 1
ATOM 653 C C . SER A 1 84 ? 9.485 -3.905 -14.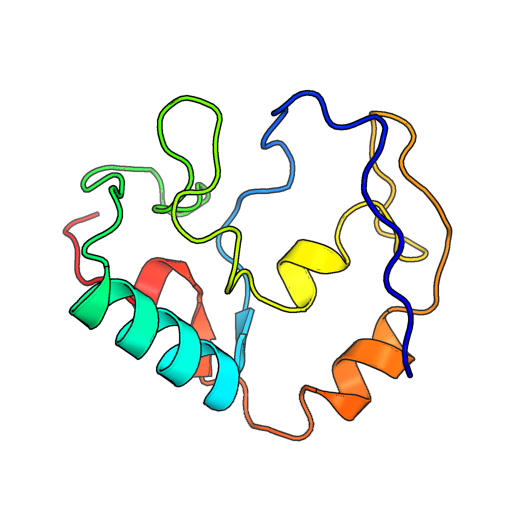461 1.00 82.69 84 SER A C 1
ATOM 655 O O . SER A 1 84 ? 10.162 -4.152 -15.452 1.00 82.69 84 SER A O 1
ATOM 657 N N . TYR A 1 85 ? 8.264 -4.426 -14.294 1.00 89.25 85 TYR A N 1
ATOM 658 C CA . TYR A 1 85 ? 7.580 -5.272 -15.293 1.00 89.25 85 TYR A CA 1
ATOM 659 C C . TYR A 1 85 ? 6.865 -4.483 -16.407 1.00 89.25 85 TYR A C 1
ATOM 661 O O . TYR A 1 85 ? 6.356 -5.088 -17.346 1.00 89.25 85 TYR A O 1
ATOM 669 N N . ASN A 1 86 ? 6.810 -3.150 -16.311 1.00 91.19 86 ASN A N 1
ATOM 670 C CA . ASN 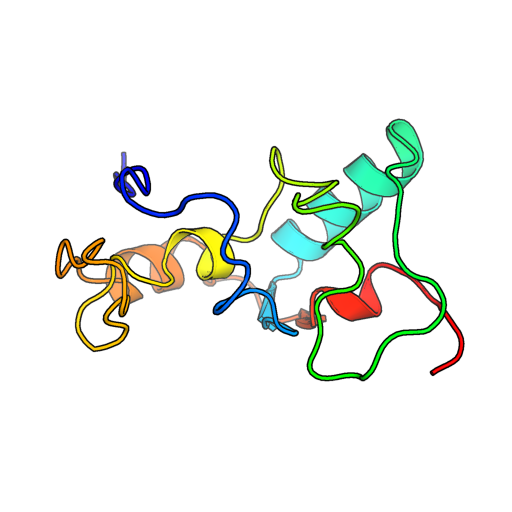A 1 86 ? 6.220 -2.251 -17.312 1.00 91.19 86 ASN A CA 1
ATOM 671 C C . ASN A 1 86 ? 4.763 -2.571 -17.705 1.00 91.19 86 ASN A C 1
ATOM 673 O O . ASN A 1 86 ? 4.367 -2.361 -18.852 1.00 91.19 86 ASN A O 1
ATOM 677 N N . ILE A 1 87 ? 3.942 -3.042 -16.761 1.00 92.88 87 ILE A N 1
ATOM 678 C CA . ILE A 1 87 ? 2.521 -3.310 -17.027 1.00 92.88 87 ILE A CA 1
ATOM 679 C C . ILE A 1 87 ? 1.721 -2.007 -17.183 1.00 92.88 87 ILE A C 1
ATOM 681 O O . ILE A 1 87 ? 2.087 -0.962 -16.641 1.00 92.88 87 ILE A O 1
ATOM 685 N N . ASP A 1 88 ? 0.582 -2.085 -17.872 1.00 92.38 88 ASP A N 1
ATOM 686 C CA . ASP A 1 88 ? -0.395 -0.995 -17.952 1.00 92.38 88 ASP A CA 1
ATOM 687 C C . ASP A 1 88 ? -1.276 -0.966 -16.690 1.00 92.38 88 ASP A C 1
ATOM 689 O O . ASP A 1 88 ? -2.278 -1.681 -16.570 1.00 92.38 88 ASP A O 1
ATOM 693 N N . GLY A 1 89 ? -0.876 -0.138 -15.724 1.00 90.69 89 GLY A N 1
ATOM 694 C CA . GLY A 1 89 ? -1.586 0.030 -14.457 1.00 90.69 89 GLY A CA 1
ATOM 695 C C . GLY A 1 89 ? -2.967 0.668 -14.612 1.00 90.69 89 GLY A C 1
ATOM 696 O O . GLY A 1 89 ? -3.852 0.368 -13.812 1.00 90.69 89 GLY A O 1
ATOM 697 N N . PHE A 1 90 ? -3.208 1.473 -15.653 1.00 87.94 90 PHE A N 1
ATOM 698 C CA . PHE A 1 90 ? -4.504 2.127 -15.867 1.00 87.94 90 PHE A CA 1
ATOM 699 C C . PHE A 1 90 ? -5.599 1.122 -16.200 1.00 87.94 90 PHE A C 1
ATOM 701 O O . PHE A 1 90 ? -6.705 1.230 -15.678 1.00 87.94 90 PHE A O 1
ATOM 708 N N . LYS A 1 91 ? -5.300 0.083 -16.986 1.00 88.38 91 LYS A N 1
ATOM 709 C CA . LYS A 1 91 ? -6.259 -1.010 -17.247 1.00 88.38 91 LYS A CA 1
ATOM 710 C C . LYS A 1 91 ? -6.690 -1.734 -15.972 1.00 88.38 91 LYS A C 1
ATOM 712 O O . LYS A 1 91 ? -7.818 -2.218 -15.878 1.00 88.38 91 LYS A O 1
ATOM 717 N N . ILE A 1 92 ? -5.798 -1.815 -14.988 1.00 88.19 92 ILE A N 1
ATOM 718 C CA . ILE A 1 92 ? -6.075 -2.434 -13.692 1.00 88.19 92 ILE A CA 1
ATOM 719 C C . ILE A 1 92 ? -6.865 -1.451 -12.827 1.00 88.19 92 ILE A C 1
ATOM 721 O O . ILE A 1 92 ? -7.945 -1.795 -12.345 1.00 88.19 92 ILE A O 1
ATOM 725 N N . LEU A 1 93 ? -6.386 -0.213 -12.697 1.00 83.69 93 LEU A N 1
ATOM 726 C CA . LEU A 1 93 ? -7.040 0.820 -11.905 1.00 83.69 93 LEU A CA 1
ATOM 727 C C . LEU A 1 93 ? -8.450 1.113 -12.414 1.00 83.69 93 LEU A C 1
ATOM 729 O O . LEU A 1 93 ? -9.371 1.023 -11.625 1.00 83.69 93 LEU A O 1
ATOM 733 N N . ASN A 1 94 ? -8.676 1.343 -13.707 1.00 75.94 94 ASN A N 1
ATOM 734 C CA . ASN A 1 94 ? -10.006 1.660 -14.249 1.00 75.94 94 ASN A CA 1
ATOM 735 C C . ASN A 1 94 ? -11.036 0.544 -14.028 1.00 75.94 94 ASN A C 1
ATOM 737 O O . ASN A 1 94 ? -12.233 0.809 -13.947 1.00 75.94 94 ASN A O 1
ATOM 741 N N . LYS A 1 95 ? -10.593 -0.710 -13.894 1.00 69.56 95 LYS A N 1
ATOM 742 C CA . LYS A 1 95 ? -11.478 -1.831 -13.561 1.00 69.56 95 LYS A CA 1
ATOM 743 C C . LYS A 1 95 ? -11.825 -1.875 -12.068 1.00 69.56 95 LYS A C 1
ATOM 745 O O . LYS A 1 95 ? -12.945 -2.245 -11.727 1.00 69.56 95 LYS A O 1
ATOM 750 N N . HIS A 1 96 ? -10.890 -1.493 -11.195 1.00 65.62 96 HIS A N 1
ATOM 751 C CA . HIS A 1 96 ? -11.044 -1.529 -9.733 1.00 65.62 96 HIS A CA 1
ATOM 752 C C . HIS A 1 96 ? -11.546 -0.200 -9.120 1.00 65.62 96 HIS A C 1
ATOM 754 O O . HIS A 1 96 ? -12.220 -0.213 -8.092 1.00 65.62 96 HIS A O 1
ATOM 760 N N . HIS A 1 97 ? -11.288 0.930 -9.778 1.00 60.97 97 HIS A N 1
ATOM 761 C CA . HIS A 1 97 ? -11.621 2.309 -9.401 1.00 60.97 97 HIS A CA 1
ATOM 762 C C . HIS A 1 97 ? -12.752 2.904 -10.253 1.00 60.97 97 HIS A C 1
ATOM 764 O O . HIS A 1 97 ? -12.899 4.119 -10.307 1.00 60.97 97 HIS A O 1
ATOM 770 N N . LYS A 1 98 ? -13.644 2.080 -10.833 1.00 62.91 98 LYS A N 1
ATOM 771 C CA . LYS A 1 98 ? -14.993 2.583 -11.185 1.00 62.91 98 LYS A CA 1
ATOM 772 C C . LYS A 1 98 ? -15.692 3.219 -9.970 1.00 62.91 98 LYS A C 1
ATOM 774 O O . LYS A 1 98 ? -16.618 4.006 -10.117 1.00 62.91 98 LYS A O 1
ATOM 779 N N . ASN A 1 99 ? -15.231 2.866 -8.770 1.00 67.81 99 ASN A N 1
ATOM 780 C CA . ASN A 1 99 ? -15.666 3.408 -7.497 1.00 67.81 99 ASN A CA 1
ATOM 781 C C . ASN A 1 99 ? -14.935 4.714 -7.161 1.00 67.81 99 ASN A C 1
ATOM 783 O O . ASN A 1 99 ? -13.710 4.795 -7.267 1.00 67.81 99 ASN A O 1
ATOM 787 N N . LYS A 1 100 ? -15.692 5.695 -6.663 1.00 83.38 100 LYS A N 1
ATOM 788 C CA . LYS A 1 100 ? -15.192 6.990 -6.186 1.00 83.38 100 LYS A CA 1
ATOM 789 C C . LYS A 1 100 ? -14.036 6.807 -5.189 1.00 83.38 100 LYS A C 1
ATOM 791 O O . LYS A 1 100 ? -14.126 5.990 -4.264 1.00 83.38 100 LYS A O 1
ATOM 796 N N . ILE A 1 101 ? -12.960 7.577 -5.377 1.00 89.06 101 ILE A N 1
ATOM 797 C CA . ILE A 1 101 ? -11.882 7.706 -4.385 1.00 89.06 101 ILE A CA 1
ATOM 798 C C . ILE A 1 101 ? -12.512 8.205 -3.081 1.00 89.06 101 ILE A C 1
ATOM 800 O O . ILE A 1 101 ? -13.263 9.180 -3.086 1.00 89.06 101 ILE A O 1
ATOM 804 N N . LYS A 1 102 ? -12.241 7.506 -1.976 1.00 90.81 102 LYS A N 1
ATOM 805 C CA . LYS A 1 102 ? -12.793 7.832 -0.657 1.00 90.81 102 LYS A CA 1
ATOM 806 C C . LYS A 1 102 ? -11.821 8.663 0.179 1.00 90.81 102 LYS A C 1
ATOM 808 O O . LYS A 1 102 ? -12.275 9.497 0.955 1.00 90.81 102 LYS A O 1
ATOM 813 N N . GLY A 1 103 ? -10.521 8.438 0.020 1.00 93.62 103 GLY A N 1
ATOM 814 C CA . GLY A 1 103 ? -9.498 9.106 0.814 1.00 93.62 103 GLY A CA 1
ATOM 815 C C . GLY A 1 103 ? -8.142 8.429 0.680 1.00 93.62 103 GLY A C 1
ATOM 816 O O . GLY A 1 103 ? -7.893 7.717 -0.298 1.00 93.62 103 GLY A O 1
ATOM 817 N N . LEU A 1 104 ? -7.281 8.632 1.671 1.00 95.00 104 LEU A N 1
ATOM 818 C CA . LEU A 1 104 ? -5.949 8.041 1.755 1.00 95.00 104 LEU A CA 1
ATOM 819 C C . LEU A 1 104 ? -5.926 6.840 2.705 1.00 95.00 104 LEU A 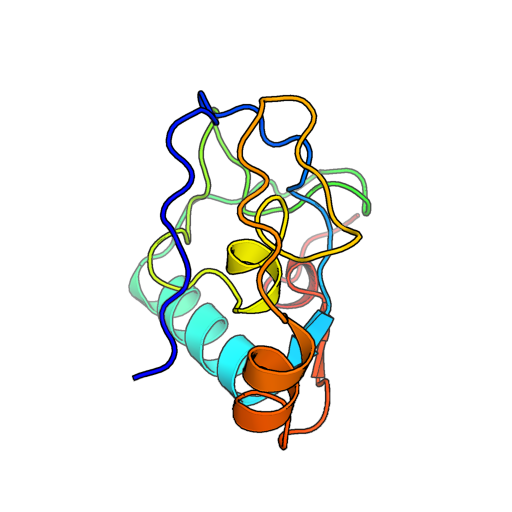C 1
ATOM 821 O O . LEU A 1 104 ? -6.665 6.770 3.683 1.00 95.00 104 LEU A O 1
ATOM 825 N N . ILE A 1 105 ? -5.012 5.901 2.467 1.00 95.12 105 ILE A N 1
ATOM 826 C CA . ILE A 1 105 ? -4.837 4.718 3.327 1.00 95.12 105 ILE A CA 1
ATOM 827 C C . ILE A 1 105 ? -4.596 5.070 4.806 1.00 95.12 105 ILE A C 1
ATOM 829 O O . ILE A 1 105 ? -5.076 4.370 5.696 1.00 95.12 105 ILE A O 1
ATOM 833 N N . ASN A 1 106 ? -3.901 6.178 5.073 1.00 93.75 106 ASN A N 1
ATOM 834 C CA . ASN A 1 106 ? -3.589 6.638 6.426 1.00 93.75 106 ASN A CA 1
ATOM 835 C C . ASN A 1 106 ? -4.824 7.146 7.194 1.00 93.75 106 ASN A C 1
ATOM 837 O O . ASN A 1 106 ? -4.764 7.265 8.417 1.00 93.75 106 ASN A O 1
ATOM 841 N N . GLU A 1 107 ? -5.938 7.407 6.503 1.00 93.25 107 GLU A N 1
ATOM 842 C CA . GLU A 1 107 ? -7.210 7.878 7.072 1.00 93.25 107 GLU A CA 1
ATOM 843 C C . GLU A 1 107 ? -8.139 6.727 7.488 1.00 93.25 107 GLU A C 1
ATOM 845 O O . GLU A 1 107 ? -9.198 6.958 8.073 1.00 93.25 107 GLU A O 1
ATOM 850 N N . VAL A 1 108 ? -7.767 5.473 7.200 1.00 93.62 108 VAL A N 1
ATOM 851 C CA . VAL A 1 108 ? -8.507 4.301 7.703 1.00 93.62 108 VAL A CA 1
ATOM 852 C C . VAL A 1 108 ? -8.397 4.203 9.228 1.00 93.62 108 VAL A C 1
ATOM 854 O O . VAL A 1 108 ? -9.301 3.694 9.884 1.00 93.62 108 VAL A O 1
ATOM 857 N N . ILE A 1 109 ? -7.311 4.727 9.802 1.00 89.06 109 ILE A N 1
ATOM 858 C CA . ILE A 1 109 ? -7.094 4.781 11.247 1.00 89.06 109 ILE A CA 1
ATOM 859 C C . ILE A 1 109 ? -6.990 6.240 11.680 1.00 89.06 109 ILE A C 1
ATOM 861 O O . ILE A 1 109 ? -6.143 6.990 11.190 1.00 89.06 109 ILE A O 1
ATOM 865 N N . LYS A 1 110 ? -7.819 6.625 12.653 1.00 74.44 110 LYS A N 1
ATOM 866 C CA . LYS A 1 110 ? -7.692 7.912 13.339 1.00 74.44 110 LYS A CA 1
ATOM 867 C C . LYS A 1 110 ? -6.503 7.852 14.294 1.00 74.44 110 LYS A C 1
ATOM 869 O O . LYS A 1 110 ? -6.491 7.037 15.213 1.00 74.44 110 LYS A O 1
ATOM 874 N N . THR A 1 111 ? -5.508 8.694 14.061 1.00 62.66 111 THR A N 1
ATOM 875 C CA . THR A 1 111 ? -4.400 8.933 14.991 1.00 62.66 111 THR A CA 1
ATOM 876 C C . THR A 1 111 ? -4.050 10.410 14.930 1.00 62.66 111 THR A C 1
ATOM 878 O O . THR A 1 111 ? -4.262 11.035 13.888 1.00 62.66 111 THR A O 1
ATOM 881 N N . ASP A 1 112 ? -3.509 10.935 16.019 1.00 59.12 112 ASP A N 1
ATOM 882 C CA . ASP A 1 112 ? -2.949 12.282 16.054 1.00 59.12 112 ASP A CA 1
ATOM 883 C C . ASP A 1 112 ? -1.698 12.313 15.156 1.00 59.12 112 ASP A C 1
ATOM 885 O O . ASP A 1 112 ? -0.922 11.349 15.158 1.00 59.12 112 ASP A O 1
ATOM 889 N N . TYR A 1 113 ? -1.563 13.351 14.326 1.00 57.22 113 TYR A N 1
ATOM 890 C CA . TYR A 1 113 ? -0.360 13.602 13.522 1.00 57.22 113 TYR A CA 1
ATOM 891 C C . TYR A 1 113 ? 0.622 14.451 14.323 1.00 57.22 113 TYR A C 1
ATOM 893 O O . TYR A 1 113 ? 0.150 15.409 14.977 1.00 57.22 113 TYR A O 1
#

Sequence (113 aa):
MNFIPKHKNCKNCGGCCGPVPINQVEYKTIQNYVDINKPKYNKKTDFMTCKFRVDGCCSIYKVRPTLCKLFGVTKGMNCPNGNSYNIDGFKILNKHHKNKIKGLINEVIKTDY

pLDDT: mean 88.17, std 9.68, range [46.5, 98.25]

InterPro domains:
  IPR005358 Putative zinc- or iron-chelating domain containing protein [PF03692] (9-74)